Protein AF-A0A842J104-F1 (afdb_monomer_lite)

pLDDT: mean 84.47, std 18.34, range [41.03, 98.31]

Secondary structure (DSSP, 8-state):
-HHHHHHHHHHHHGGG----PPP-HHHHHHHHHHHHHHHHHHHHSPPPHHHHHHHHHHHHHHHHHTT-TTS-HHHHHHHHHHHHHHHHHHHHTT-

Sequence (95 aa):
MKKIALLITLVFLTACSSMVRNYDEKEFLKKYDSTVKVYDETLSDYMSPKDVNSLEKRFKFLKVQLKSNKLSSGFVKEYKQKVDYYSQTVEDLKD

Radius of gyration: 18.59 Å; chains: 1; bounding box: 33×52×41 Å

Foldseek 3Di:
DVVVVVVVVVVVVVVPPPPPDQDAPVRLVVLVVVLVVLVVVCVVDDHDLVSLVVSLVSLVVSVVSLPDPSDDPVRSVVVVVVSVVSNVVSVVVND

Structure (mmCIF, N/CA/C/O backbone):
data_AF-A0A842J104-F1
#
_entry.id   AF-A0A842J104-F1
#
loop_
_atom_site.group_PDB
_atom_site.id
_atom_site.type_symbol
_atom_site.label_atom_id
_atom_site.label_alt_id
_atom_site.label_comp_id
_atom_site.label_asym_id
_atom_site.label_entity_id
_atom_site.label_seq_id
_atom_site.pdbx_PDB_ins_code
_atom_site.Cartn_x
_atom_site.Cartn_y
_atom_site.Cartn_z
_atom_site.occupancy
_atom_site.B_iso_or_equiv
_atom_site.auth_seq_id
_atom_site.auth_comp_id
_atom_site.auth_asym_id
_atom_site.auth_atom_id
_atom_site.pdbx_PDB_model_num
ATOM 1 N N . MET A 1 1 ? 19.143 42.939 21.168 1.00 49.44 1 MET A N 1
ATOM 2 C CA . MET A 1 1 ? 18.763 42.576 19.780 1.00 49.44 1 MET A CA 1
ATOM 3 C C . MET A 1 1 ? 19.164 41.153 19.367 1.00 49.44 1 MET A C 1
ATOM 5 O O . MET A 1 1 ? 18.369 40.505 18.708 1.00 49.44 1 MET A O 1
ATOM 9 N N . LYS A 1 2 ? 20.314 40.602 19.800 1.00 47.94 2 LYS A N 1
ATOM 10 C CA . LYS A 1 2 ? 20.738 39.226 19.439 1.00 47.94 2 LYS A CA 1
ATOM 11 C C . LYS A 1 2 ? 19.837 38.089 19.975 1.00 47.94 2 LYS A C 1
ATOM 13 O O . LYS A 1 2 ? 19.751 37.043 19.349 1.00 47.94 2 LYS A O 1
ATOM 18 N N . LYS A 1 3 ? 19.136 38.296 21.101 1.00 47.41 3 LYS A N 1
ATOM 19 C CA . LYS A 1 3 ? 18.268 37.274 21.730 1.00 47.41 3 LYS A CA 1
ATOM 20 C C . LYS A 1 3 ? 16.891 37.110 21.062 1.00 47.41 3 LYS A C 1
ATOM 22 O O . LYS A 1 3 ? 16.316 36.035 21.141 1.00 47.41 3 LYS A O 1
ATOM 27 N N . ILE A 1 4 ? 16.382 38.146 20.387 1.00 56.97 4 ILE A N 1
ATOM 28 C CA . ILE A 1 4 ? 15.064 38.115 19.719 1.00 56.97 4 ILE A CA 1
ATOM 29 C C . ILE A 1 4 ? 15.162 37.383 18.372 1.00 56.97 4 ILE A C 1
ATOM 31 O O . ILE A 1 4 ? 14.288 36.590 18.039 1.00 56.97 4 ILE A O 1
ATOM 35 N N . ALA A 1 5 ? 16.269 37.565 17.645 1.00 56.53 5 ALA A N 1
ATOM 36 C CA . ALA A 1 5 ? 16.520 36.860 16.386 1.00 56.53 5 ALA A CA 1
ATOM 37 C C . ALA A 1 5 ? 16.598 35.330 16.562 1.00 56.53 5 ALA A C 1
ATOM 39 O O . ALA A 1 5 ? 16.114 34.593 15.712 1.00 56.53 5 ALA A O 1
ATOM 40 N N . LEU A 1 6 ? 17.141 34.863 17.694 1.00 53.06 6 LEU A N 1
ATOM 41 C CA . LEU A 1 6 ? 17.231 33.440 18.053 1.00 53.06 6 LEU A CA 1
ATOM 42 C C . LEU A 1 6 ? 15.871 32.798 18.376 1.00 53.06 6 LEU A C 1
ATOM 44 O O . LEU A 1 6 ? 15.693 31.602 18.177 1.00 53.06 6 LEU A O 1
ATOM 48 N N . LEU A 1 7 ? 14.907 33.584 18.862 1.00 51.75 7 LEU A N 1
ATOM 49 C CA . LEU A 1 7 ? 13.555 33.108 19.164 1.00 51.75 7 LEU A CA 1
ATOM 50 C C . LEU A 1 7 ? 12.714 32.957 17.890 1.00 51.75 7 LEU A C 1
ATOM 52 O O . LEU A 1 7 ? 11.938 32.014 17.777 1.00 51.75 7 LEU A O 1
ATOM 56 N N . ILE A 1 8 ? 12.917 33.833 16.903 1.00 55.06 8 ILE A N 1
ATOM 57 C CA . ILE A 1 8 ? 12.205 33.779 15.618 1.00 55.06 8 ILE A CA 1
ATOM 58 C C . ILE A 1 8 ? 12.696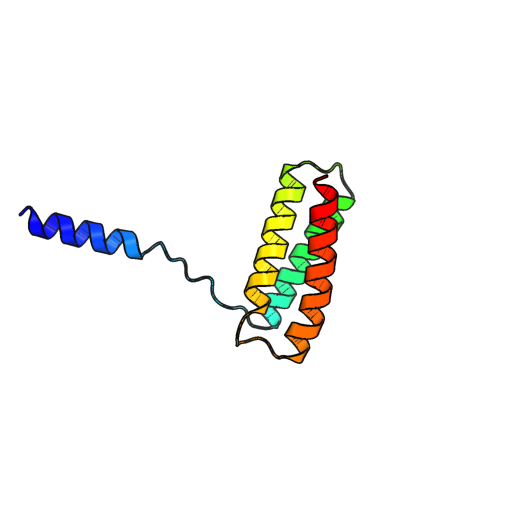 32.598 14.767 1.00 55.06 8 ILE A C 1
ATOM 60 O O . ILE A 1 8 ? 11.884 31.920 14.144 1.00 55.06 8 ILE A O 1
ATOM 64 N N . THR A 1 9 ? 13.992 32.271 14.788 1.00 52.81 9 THR A N 1
ATOM 65 C CA . THR A 1 9 ? 14.512 31.087 14.079 1.00 52.81 9 THR A CA 1
ATOM 66 C C . THR A 1 9 ? 14.071 29.762 14.705 1.00 52.81 9 THR A C 1
ATOM 68 O O . THR A 1 9 ? 13.907 28.783 13.980 1.00 52.81 9 THR A O 1
ATOM 71 N N . LEU A 1 10 ? 13.806 29.718 16.016 1.00 49.28 10 LEU A N 1
ATOM 72 C CA . LEU A 1 10 ? 13.314 28.507 16.685 1.00 49.28 10 LEU A CA 1
ATOM 73 C C . LEU A 1 10 ? 11.854 28.177 16.316 1.00 49.28 10 LEU A C 1
ATOM 75 O O . LEU A 1 10 ? 11.498 27.006 16.210 1.00 49.28 10 LEU A O 1
ATOM 79 N N . VAL A 1 11 ? 11.021 29.197 16.076 1.00 52.50 11 VAL A N 1
ATOM 80 C CA . VAL A 1 11 ? 9.597 29.033 15.717 1.00 52.50 11 VAL A CA 1
ATOM 81 C C . VAL A 1 11 ? 9.417 28.539 14.274 1.00 52.50 11 VAL A C 1
ATOM 83 O O . VAL A 1 11 ? 8.455 27.833 13.985 1.00 52.50 11 VAL A O 1
ATOM 86 N N . PHE A 1 12 ? 10.357 28.828 13.370 1.00 47.84 12 PHE A N 1
ATOM 87 C CA . PHE A 1 12 ? 10.283 28.348 11.983 1.00 47.84 12 PHE A CA 1
ATOM 88 C C . PHE A 1 12 ? 10.726 26.886 11.797 1.00 47.84 12 PHE A C 1
ATOM 90 O O . PHE A 1 12 ? 10.353 26.266 10.803 1.00 47.84 12 PHE A O 1
ATOM 97 N N . LEU A 1 13 ? 11.469 26.301 12.743 1.00 48.41 13 LEU A N 1
ATOM 98 C CA . LEU A 1 13 ? 11.936 24.910 12.639 1.00 48.41 13 LEU A CA 1
ATOM 99 C C . LEU A 1 13 ? 10.922 23.871 13.146 1.00 48.41 13 LEU A C 1
ATOM 101 O O . LEU A 1 13 ? 11.025 22.699 12.787 1.00 48.41 13 LEU A O 1
ATOM 105 N N . THR A 1 14 ? 9.913 24.269 13.926 1.00 48.75 14 THR A N 1
ATOM 106 C CA . THR A 1 14 ? 8.851 23.353 14.383 1.00 48.75 14 THR A CA 1
ATOM 107 C C . THR A 1 14 ? 7.710 23.194 13.374 1.00 48.75 14 THR A C 1
ATOM 109 O O . THR A 1 14 ? 6.911 22.270 13.501 1.00 48.75 14 THR A O 1
ATOM 112 N N . ALA A 1 15 ? 7.655 24.023 12.325 1.00 41.03 15 ALA A N 1
ATOM 113 C CA . ALA A 1 15 ? 6.597 23.977 11.311 1.00 41.03 15 ALA A CA 1
ATOM 114 C C . ALA A 1 15 ? 6.747 22.834 10.279 1.00 41.03 15 ALA A C 1
ATOM 116 O O . ALA A 1 15 ? 5.830 22.592 9.498 1.00 41.03 15 ALA A O 1
ATOM 117 N N . CYS A 1 16 ? 7.864 22.096 10.280 1.00 43.66 16 CYS A N 1
ATOM 118 C CA . CYS A 1 16 ? 8.119 21.015 9.316 1.00 43.66 16 CYS A CA 1
ATOM 119 C C . CYS A 1 16 ? 7.866 19.599 9.857 1.00 43.66 16 CYS A C 1
ATOM 121 O O . CYS A 1 16 ? 8.204 18.624 9.189 1.00 43.66 16 CYS A O 1
ATOM 123 N N . SER A 1 17 ? 7.225 19.435 11.019 1.00 43.91 17 SER A N 1
ATOM 124 C CA . SER A 1 17 ? 6.579 18.154 11.337 1.00 43.91 17 SER A CA 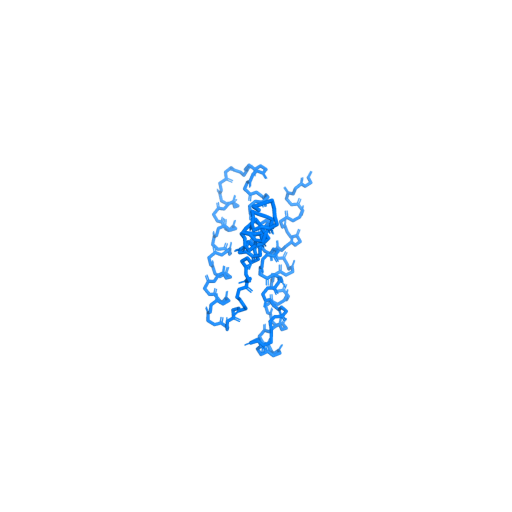1
ATOM 125 C C . SER A 1 17 ? 5.204 18.168 10.679 1.00 43.91 17 SER A C 1
ATOM 127 O O . SER A 1 17 ? 4.192 18.433 11.320 1.00 43.91 17 SER A O 1
ATOM 129 N N . SER A 1 18 ? 5.164 17.929 9.364 1.00 45.59 18 SER A N 1
ATOM 130 C CA . SER A 1 18 ? 3.912 17.577 8.691 1.00 45.59 18 SER A CA 1
ATOM 131 C C . SER A 1 18 ? 3.401 16.303 9.358 1.00 45.59 18 SER A C 1
ATOM 133 O O . SER A 1 18 ? 3.830 15.202 9.020 1.00 45.59 18 SER A O 1
ATOM 135 N N . MET A 1 19 ? 2.573 16.461 10.389 1.00 52.31 19 MET A N 1
ATOM 136 C CA . MET A 1 19 ? 1.966 15.365 11.122 1.00 52.31 19 MET A CA 1
ATOM 137 C C . MET A 1 19 ? 1.184 14.558 10.093 1.00 52.31 19 MET A C 1
ATOM 139 O O . MET A 1 19 ? 0.165 15.019 9.578 1.00 52.31 19 MET A O 1
ATOM 143 N N . VAL A 1 20 ? 1.709 13.390 9.719 1.00 63.78 20 VAL A N 1
ATOM 144 C CA . VAL A 1 20 ? 1.033 12.498 8.782 1.00 63.78 20 VAL A CA 1
ATOM 145 C C . VAL A 1 20 ? -0.273 12.099 9.451 1.00 63.78 20 VAL A C 1
ATOM 147 O O . VAL A 1 20 ? -0.285 11.320 10.402 1.00 63.78 20 VAL A O 1
ATOM 150 N N . ARG A 1 21 ? -1.375 12.702 9.001 1.00 83.81 21 ARG A N 1
ATOM 151 C CA . ARG A 1 21 ? -2.693 12.450 9.573 1.00 83.81 21 ARG A CA 1
ATOM 152 C C . ARG A 1 21 ? -3.044 10.985 9.344 1.00 83.81 21 ARG A C 1
ATOM 154 O O . ARG A 1 21 ? -3.022 10.506 8.214 1.00 83.81 21 ARG A O 1
ATOM 161 N N . ASN A 1 22 ? -3.402 10.315 10.429 1.00 89.50 22 ASN A N 1
ATOM 162 C CA . ASN A 1 22 ? -3.952 8.970 10.417 1.00 89.50 22 ASN A CA 1
ATOM 163 C C . ASN A 1 22 ? -5.240 8.908 9.586 1.00 89.50 22 ASN A C 1
ATOM 165 O O . ASN A 1 22 ? -6.172 9.687 9.845 1.00 89.50 22 ASN A O 1
ATOM 169 N N . TYR A 1 23 ? -5.279 7.976 8.638 1.00 93.75 23 TYR A N 1
ATOM 170 C CA . TYR A 1 23 ? -6.426 7.713 7.774 1.00 93.75 23 TYR A CA 1
ATOM 171 C C . TYR A 1 23 ? -7.532 6.976 8.526 1.00 93.75 23 TYR A C 1
ATOM 173 O O . TYR A 1 23 ? -7.257 6.133 9.377 1.00 93.75 23 TYR A O 1
ATOM 181 N N . ASP A 1 24 ? -8.780 7.310 8.210 1.00 95.94 24 ASP A N 1
ATOM 182 C CA . ASP A 1 24 ? -9.899 6.396 8.454 1.00 95.94 24 ASP A CA 1
ATOM 183 C C . ASP A 1 24 ? -9.956 5.297 7.374 1.00 95.94 24 ASP A C 1
ATOM 185 O O . ASP A 1 24 ? -9.169 5.295 6.423 1.00 95.94 24 ASP A O 1
ATOM 189 N N . GLU A 1 25 ? -10.874 4.340 7.523 1.00 97.12 25 GLU A N 1
ATOM 190 C CA . GLU A 1 25 ? -10.976 3.193 6.611 1.00 97.12 25 GLU A CA 1
ATOM 191 C C . GLU A 1 25 ? -11.254 3.627 5.166 1.00 97.12 25 GLU A C 1
ATOM 193 O O . GLU A 1 25 ? -10.641 3.106 4.238 1.00 97.12 25 GLU A O 1
ATOM 198 N N . LYS A 1 26 ? -12.097 4.642 4.946 1.00 97.19 26 LYS A N 1
ATOM 199 C CA . LYS A 1 26 ? -12.426 5.131 3.598 1.00 97.19 26 LYS A CA 1
ATOM 200 C C . LYS A 1 26 ? -11.215 5.770 2.922 1.00 97.19 26 LYS A C 1
ATOM 202 O O . LYS A 1 26 ? -10.960 5.542 1.738 1.00 97.19 26 LYS A O 1
ATOM 207 N N . GLU A 1 27 ? -10.474 6.587 3.660 1.00 96.75 27 GLU A N 1
ATOM 208 C CA . GLU A 1 27 ? -9.248 7.221 3.180 1.00 96.75 27 GLU A CA 1
ATOM 209 C C . GLU A 1 27 ? -8.156 6.186 2.892 1.00 96.75 27 GLU A C 1
ATOM 211 O O . GLU A 1 27 ? -7.457 6.293 1.878 1.00 96.75 27 GLU A O 1
ATOM 216 N N . PHE A 1 28 ? -8.052 5.159 3.741 1.00 97.25 28 PHE A N 1
ATOM 217 C CA . PHE A 1 28 ? -7.164 4.025 3.521 1.00 97.25 28 PHE A CA 1
ATOM 218 C C . PHE A 1 28 ? -7.507 3.287 2.234 1.00 97.25 28 PHE A C 1
ATOM 220 O O . PHE A 1 28 ? -6.622 3.136 1.396 1.00 97.25 28 PHE A O 1
ATOM 227 N N . LEU A 1 29 ? -8.770 2.891 2.041 1.00 98.06 29 LEU A N 1
ATOM 228 C CA . LEU A 1 29 ? -9.214 2.175 0.841 1.00 98.06 29 LEU A CA 1
ATOM 229 C C . LEU A 1 29 ? -8.904 2.968 -0.425 1.00 98.06 29 LEU A C 1
ATOM 231 O O . LEU A 1 29 ? -8.240 2.463 -1.322 1.00 98.06 29 LEU A O 1
ATOM 235 N N . LYS A 1 30 ? -9.244 4.262 -0.450 1.00 97.88 30 LYS A N 1
ATOM 236 C CA . LYS A 1 30 ? -8.942 5.126 -1.599 1.00 97.88 30 LYS A CA 1
ATOM 237 C C . LYS A 1 30 ? -7.448 5.141 -1.936 1.00 97.88 30 LYS A C 1
ATOM 239 O O . LYS A 1 30 ? -7.065 5.153 -3.108 1.00 97.88 30 LYS A O 1
ATOM 244 N N . LYS A 1 31 ? -6.585 5.187 -0.917 1.00 97.44 31 LYS A N 1
ATOM 245 C CA . LYS A 1 31 ? -5.132 5.195 -1.119 1.00 97.44 31 LYS A CA 1
ATOM 246 C C . LYS A 1 31 ? -4.594 3.820 -1.501 1.00 97.44 31 LYS A C 1
ATOM 248 O O . LYS A 1 31 ? -3.671 3.757 -2.313 1.00 97.44 31 LYS A O 1
ATOM 253 N N . TYR A 1 32 ? -5.150 2.762 -0.924 1.00 98.06 32 TYR A N 1
ATOM 254 C CA . TYR A 1 32 ? -4.838 1.377 -1.240 1.00 98.06 32 TYR A CA 1
ATOM 255 C C . TYR A 1 32 ? -5.168 1.078 -2.704 1.00 98.06 32 TYR A C 1
ATOM 257 O O . TYR A 1 32 ? -4.254 0.748 -3.453 1.00 98.06 32 TYR A O 1
ATOM 265 N N . ASP A 1 33 ? -6.400 1.342 -3.143 1.00 98.31 33 ASP A N 1
ATOM 266 C CA . ASP A 1 33 ? -6.852 1.119 -4.522 1.00 98.31 33 ASP A CA 1
ATOM 267 C C . ASP A 1 33 ? -5.996 1.901 -5.522 1.00 98.31 33 ASP A C 1
ATOM 269 O O . ASP A 1 33 ? -5.528 1.366 -6.523 1.00 98.31 33 ASP A O 1
ATOM 273 N N . SER A 1 34 ? -5.700 3.170 -5.216 1.00 97.50 34 SER A N 1
ATOM 274 C CA . SER A 1 34 ? -4.795 3.978 -6.039 1.00 97.50 34 SER A CA 1
ATOM 275 C C . SER A 1 34 ? -3.371 3.420 -6.086 1.00 97.50 34 SER A C 1
ATOM 277 O O . SER A 1 34 ? -2.668 3.668 -7.060 1.00 97.50 34 SER A O 1
ATOM 279 N N . THR A 1 35 ? -2.908 2.743 -5.037 1.00 97.25 35 THR A N 1
ATOM 280 C CA . THR A 1 35 ? -1.559 2.166 -4.994 1.00 97.25 35 THR A CA 1
ATOM 281 C C . THR A 1 35 ? -1.503 0.855 -5.767 1.00 97.25 35 THR A C 1
ATOM 283 O O . THR A 1 35 ? -0.571 0.681 -6.543 1.00 97.25 35 THR A O 1
ATOM 286 N N . VAL A 1 36 ? -2.511 -0.010 -5.618 1.00 97.31 36 VAL A N 1
ATOM 287 C CA . VAL A 1 36 ? -2.648 -1.251 -6.397 1.00 97.31 36 VAL A CA 1
ATOM 288 C C . VAL A 1 36 ? -2.782 -0.940 -7.884 1.00 97.31 36 VAL A C 1
ATOM 290 O O . VAL A 1 36 ? -2.061 -1.511 -8.685 1.00 97.31 36 VAL A O 1
ATOM 293 N N . LYS A 1 37 ? -3.582 0.065 -8.257 1.00 95.94 37 LYS A N 1
ATOM 294 C CA . LYS A 1 37 ? -3.672 0.504 -9.653 1.00 95.94 37 LYS A CA 1
ATOM 295 C C . LYS A 1 37 ? -2.312 0.915 -10.233 1.00 95.94 37 LYS A C 1
ATOM 297 O O . LYS A 1 37 ? -1.969 0.502 -11.330 1.00 95.94 37 LYS A O 1
ATOM 302 N N . VAL A 1 38 ? -1.529 1.708 -9.493 1.00 93.31 38 VAL A N 1
ATOM 303 C CA . VAL A 1 38 ? -0.178 2.104 -9.938 1.00 93.31 38 VAL A CA 1
ATOM 304 C C . VAL A 1 38 ? 0.748 0.891 -10.022 1.00 93.31 38 VAL A C 1
ATOM 306 O O . VAL A 1 38 ? 1.602 0.850 -10.898 1.00 93.31 38 VAL A O 1
ATOM 309 N N . TYR A 1 39 ? 0.594 -0.086 -9.129 1.00 94.56 39 TYR A N 1
ATOM 310 C CA . TYR A 1 39 ? 1.333 -1.344 -9.189 1.00 94.56 39 TYR A CA 1
ATOM 311 C C . TYR A 1 39 ? 1.008 -2.115 -10.474 1.00 94.56 39 TYR A C 1
ATOM 313 O O . TYR A 1 39 ? 1.931 -2.433 -11.218 1.00 94.56 39 TYR A O 1
ATOM 321 N N . ASP A 1 40 ? -0.274 -2.317 -10.784 1.00 93.75 40 ASP A N 1
ATOM 322 C CA . ASP A 1 40 ? -0.717 -3.020 -11.994 1.00 93.75 40 ASP A CA 1
ATOM 323 C C . ASP A 1 40 ? -0.230 -2.315 -13.270 1.00 93.75 40 ASP A C 1
ATOM 325 O O . ASP A 1 40 ? 0.307 -2.959 -14.169 1.00 93.75 40 ASP A O 1
ATOM 329 N N . GLU A 1 41 ? -0.344 -0.983 -13.322 1.00 90.88 41 GLU A N 1
ATOM 330 C CA . GLU A 1 41 ? 0.171 -0.163 -14.428 1.00 90.88 41 GLU A CA 1
ATOM 331 C C . GLU A 1 41 ? 1.695 -0.315 -14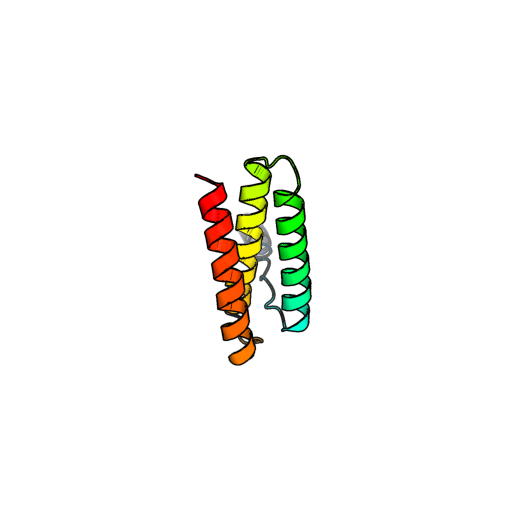.575 1.00 90.88 41 GLU A C 1
ATOM 333 O O . GLU A 1 41 ? 2.196 -0.532 -15.676 1.00 90.88 41 GLU A O 1
ATOM 338 N N . THR A 1 42 ? 2.434 -0.284 -13.461 1.00 88.81 42 THR A N 1
ATOM 339 C CA . THR A 1 42 ? 3.901 -0.438 -13.468 1.00 88.81 42 THR A CA 1
ATOM 340 C C . THR A 1 42 ? 4.329 -1.825 -13.949 1.00 88.81 42 THR A C 1
ATOM 342 O O . THR A 1 42 ? 5.355 -1.942 -14.611 1.00 88.81 42 THR A O 1
ATOM 345 N N . LEU A 1 43 ? 3.565 -2.874 -13.625 1.00 86.38 43 LEU A N 1
ATOM 346 C CA . LEU A 1 43 ? 3.835 -4.231 -14.106 1.00 86.38 43 LEU A CA 1
ATOM 347 C C . LEU A 1 43 ? 3.488 -4.429 -15.586 1.00 86.38 43 LEU A C 1
ATOM 349 O O . LEU A 1 43 ? 4.046 -5.321 -16.221 1.00 86.38 43 LEU A O 1
ATOM 353 N N . SER A 1 44 ? 2.547 -3.649 -16.123 1.00 85.38 44 SER A N 1
ATOM 354 C CA . SER A 1 44 ? 2.111 -3.772 -17.519 1.00 85.38 44 SER A CA 1
ATOM 355 C C . SER A 1 44 ? 3.060 -3.122 -18.534 1.00 85.38 44 SER A C 1
ATOM 357 O O . SER A 1 44 ? 3.008 -3.472 -19.712 1.00 85.38 44 SER A O 1
ATOM 359 N N . ASP A 1 45 ? 3.939 -2.228 -18.077 1.00 80.81 45 ASP A N 1
ATOM 360 C CA . ASP A 1 45 ? 4.870 -1.450 -18.900 1.00 80.81 45 ASP A CA 1
ATOM 361 C C . ASP A 1 45 ? 6.346 -1.808 -18.623 1.00 80.81 45 ASP A C 1
ATOM 363 O O . ASP A 1 45 ? 6.680 -2.605 -17.745 1.00 80.81 45 ASP A O 1
ATOM 367 N N . TYR A 1 46 ? 7.272 -1.201 -19.380 1.00 78.31 46 TYR A N 1
ATOM 368 C CA . TYR A 1 46 ? 8.702 -1.272 -19.066 1.00 78.31 46 TYR A CA 1
ATOM 369 C C . TYR A 1 46 ? 8.985 -0.593 -17.719 1.00 78.31 46 TYR A C 1
ATOM 371 O O . TYR A 1 46 ? 8.816 0.617 -17.564 1.00 78.31 46 TYR A O 1
ATOM 379 N N . MET A 1 47 ? 9.465 -1.376 -16.757 1.00 84.31 47 MET A N 1
ATOM 380 C CA . MET A 1 47 ? 9.668 -0.941 -15.382 1.00 84.31 47 MET A CA 1
ATOM 381 C C . MET A 1 47 ? 11.056 -0.333 -15.181 1.00 84.31 47 MET A C 1
ATOM 383 O O . MET A 1 47 ? 12.076 -0.990 -15.395 1.00 84.31 47 MET A O 1
ATOM 387 N N . SER A 1 48 ? 11.115 0.918 -14.717 1.00 89.12 48 SER A N 1
ATOM 388 C CA . SER A 1 48 ? 12.379 1.516 -14.289 1.00 89.12 48 SER A CA 1
ATOM 389 C C . SER A 1 48 ? 12.623 1.292 -12.788 1.00 89.12 48 SER A C 1
ATOM 391 O O . SER A 1 48 ? 11.672 1.252 -12.001 1.00 89.12 48 SER A O 1
ATOM 393 N N . PRO A 1 49 ? 13.887 1.279 -12.318 1.00 89.69 49 PRO A N 1
ATOM 394 C CA . PRO A 1 49 ? 14.190 1.235 -10.883 1.00 89.69 49 PRO A CA 1
ATOM 395 C C . PRO A 1 49 ? 13.543 2.376 -10.082 1.00 89.69 49 PRO A C 1
ATOM 397 O O . PRO A 1 49 ? 13.300 2.267 -8.878 1.00 89.69 49 PRO A O 1
ATOM 400 N N . LYS A 1 50 ? 13.261 3.512 -10.731 1.00 91.38 50 LYS A N 1
ATOM 401 C CA . LYS A 1 50 ? 12.572 4.646 -10.108 1.00 91.38 50 LYS A CA 1
ATOM 402 C C . LYS A 1 50 ? 11.107 4.316 -9.803 1.00 91.38 50 LYS A C 1
ATOM 404 O O . LYS A 1 50 ? 10.605 4.763 -8.769 1.00 91.38 50 LYS A O 1
ATOM 409 N N . ASP A 1 51 ? 10.454 3.535 -10.656 1.00 91.69 51 ASP A N 1
ATOM 410 C CA . ASP A 1 51 ? 9.055 3.134 -10.487 1.00 91.69 51 ASP A CA 1
ATOM 411 C C . ASP A 1 51 ? 8.919 2.133 -9.341 1.00 91.69 51 ASP A C 1
ATOM 413 O O . ASP A 1 51 ? 8.092 2.334 -8.449 1.00 91.69 51 ASP A O 1
ATOM 417 N N . VAL A 1 52 ? 9.834 1.162 -9.255 1.00 92.81 52 VAL A N 1
ATOM 418 C CA . VAL A 1 52 ? 9.907 0.215 -8.128 1.00 92.81 52 VAL A CA 1
ATOM 419 C C . VAL A 1 52 ? 10.103 0.947 -6.798 1.00 92.81 52 VAL A C 1
ATOM 421 O O . VAL A 1 52 ? 9.345 0.758 -5.848 1.00 92.81 52 VAL A O 1
ATOM 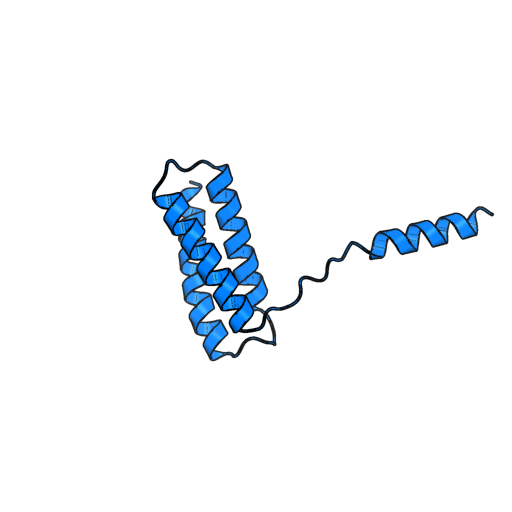424 N N . ASN A 1 53 ? 11.047 1.892 -6.742 1.00 93.31 53 ASN A N 1
ATOM 425 C CA . ASN A 1 53 ? 11.261 2.721 -5.550 1.00 93.31 53 ASN A CA 1
ATOM 426 C C . ASN A 1 53 ? 10.042 3.604 -5.201 1.00 93.31 53 ASN A C 1
ATOM 428 O O . ASN A 1 53 ? 9.815 3.939 -4.034 1.00 93.31 53 ASN A O 1
ATOM 432 N N . SER A 1 54 ? 9.264 4.033 -6.198 1.00 93.88 54 SER A N 1
ATOM 433 C CA . SER A 1 54 ? 8.017 4.779 -5.992 1.00 93.88 54 SER A CA 1
ATOM 434 C C . SER A 1 54 ? 6.937 3.885 -5.377 1.00 93.88 54 SER A C 1
ATOM 436 O O . SER A 1 54 ? 6.282 4.293 -4.411 1.00 93.88 54 SER A O 1
ATOM 438 N N . LEU A 1 55 ? 6.787 2.655 -5.877 1.00 95.19 55 LEU A N 1
ATOM 439 C CA . LEU A 1 55 ? 5.877 1.648 -5.331 1.00 95.19 55 LEU A CA 1
ATOM 440 C C . LEU A 1 55 ? 6.235 1.268 -3.895 1.00 95.19 55 LEU A C 1
ATOM 442 O O . LEU A 1 55 ? 5.361 1.285 -3.026 1.00 95.19 55 LEU A O 1
ATOM 446 N N . GLU A 1 56 ? 7.517 1.040 -3.611 1.00 95.19 56 GLU A N 1
ATOM 447 C CA . GLU A 1 56 ? 8.003 0.711 -2.267 1.00 95.19 56 GLU A CA 1
ATOM 448 C C . GLU A 1 56 ? 7.578 1.787 -1.258 1.00 95.19 56 GLU A C 1
ATOM 450 O O . GLU A 1 56 ? 6.995 1.499 -0.210 1.00 95.19 56 GLU A O 1
ATOM 455 N N . LYS A 1 57 ? 7.789 3.065 -1.599 1.00 95.44 57 LYS A N 1
ATOM 456 C CA . LYS A 1 57 ? 7.387 4.193 -0.745 1.00 95.44 57 LYS A CA 1
ATOM 457 C C . LYS A 1 57 ? 5.879 4.224 -0.502 1.00 95.44 57 LYS A C 1
ATOM 459 O O . LYS A 1 57 ? 5.450 4.548 0.608 1.00 95.44 57 LYS A O 1
ATOM 464 N N . ARG A 1 58 ? 5.068 3.894 -1.512 1.00 96.56 58 ARG A N 1
ATOM 465 C CA . ARG A 1 58 ? 3.601 3.870 -1.399 1.00 96.56 58 ARG A CA 1
ATOM 466 C C . ARG A 1 58 ? 3.125 2.746 -0.483 1.00 96.56 58 ARG A C 1
ATOM 468 O O . ARG A 1 58 ? 2.332 3.012 0.420 1.00 96.56 58 ARG A O 1
ATOM 475 N N . PHE A 1 59 ? 3.645 1.531 -0.638 1.00 97.00 59 PHE A N 1
ATOM 476 C CA . PHE A 1 59 ? 3.287 0.419 0.245 1.00 97.00 59 PHE A CA 1
ATOM 477 C C . PHE A 1 59 ? 3.825 0.608 1.667 1.00 97.00 59 PHE A C 1
ATOM 479 O O . PHE A 1 59 ? 3.103 0.363 2.634 1.00 97.00 59 PHE A O 1
ATOM 486 N N . LYS A 1 60 ? 5.025 1.178 1.829 1.00 95.62 60 LYS A N 1
ATOM 487 C CA . LYS A 1 60 ? 5.548 1.584 3.142 1.00 95.62 60 LYS A CA 1
ATOM 488 C C . LYS A 1 60 ? 4.648 2.613 3.825 1.00 95.62 60 LYS A C 1
ATOM 490 O O . LYS A 1 60 ? 4.411 2.518 5.029 1.00 95.62 60 LYS A O 1
ATOM 495 N N . PHE A 1 61 ? 4.108 3.571 3.073 1.00 95.50 61 PHE A N 1
ATOM 496 C CA . PHE A 1 61 ? 3.132 4.520 3.602 1.00 95.50 61 PHE A CA 1
ATOM 497 C C . PHE A 1 61 ? 1.855 3.814 4.087 1.00 95.50 61 PHE A C 1
ATOM 499 O O . PHE A 1 61 ? 1.404 4.083 5.199 1.00 95.50 61 PHE A O 1
ATOM 506 N N . LEU A 1 62 ? 1.308 2.869 3.314 1.00 96.81 62 LEU A N 1
ATOM 507 C CA . LEU A 1 62 ? 0.146 2.072 3.732 1.00 96.81 62 LEU A CA 1
ATOM 508 C C . LEU A 1 62 ? 0.439 1.241 4.994 1.00 96.81 62 LEU A C 1
ATOM 510 O O . LEU A 1 62 ? -0.376 1.240 5.916 1.00 96.81 62 LEU A O 1
ATOM 514 N N . LYS A 1 63 ? 1.630 0.630 5.108 1.00 96.12 63 LYS A N 1
ATOM 515 C CA . LYS A 1 63 ? 2.081 -0.065 6.333 1.00 96.12 63 LYS A CA 1
ATOM 516 C C . LYS A 1 63 ? 2.069 0.847 7.562 1.00 96.12 63 LYS A C 1
ATOM 518 O O . LYS A 1 63 ? 1.728 0.401 8.656 1.00 96.12 63 LYS A O 1
ATOM 523 N N . VAL A 1 64 ? 2.444 2.117 7.405 1.00 94.25 64 VAL A N 1
ATOM 524 C CA . VAL A 1 64 ? 2.378 3.105 8.494 1.00 94.25 64 VAL A CA 1
ATOM 525 C C . VAL A 1 64 ? 0.926 3.429 8.848 1.00 94.25 64 VAL A C 1
ATOM 527 O O . VAL A 1 64 ? 0.593 3.435 10.030 1.00 94.25 64 VAL A O 1
ATOM 530 N N . GLN A 1 65 ? 0.054 3.633 7.856 1.00 95.44 65 GLN A N 1
ATOM 531 C CA . GLN A 1 65 ? -1.365 3.934 8.098 1.00 95.44 65 GLN A CA 1
ATOM 532 C C . GLN A 1 65 ? -2.107 2.793 8.806 1.00 95.44 65 GLN A C 1
ATOM 534 O O . GLN A 1 65 ? -2.967 3.061 9.639 1.00 95.44 65 GLN A O 1
ATOM 539 N N . LEU A 1 66 ? -1.728 1.533 8.572 1.00 95.94 66 LEU A N 1
ATOM 540 C CA . LEU A 1 66 ? -2.299 0.375 9.277 1.00 95.94 66 LEU A CA 1
ATOM 541 C C . LEU A 1 66 ? -2.020 0.356 10.787 1.00 95.94 66 LEU A C 1
ATOM 543 O O . LEU A 1 66 ? -2.673 -0.384 11.517 1.00 95.94 66 LEU A O 1
ATOM 547 N N . LYS A 1 67 ? -1.076 1.168 11.278 1.00 92.81 67 LYS A N 1
ATOM 548 C CA . LYS A 1 67 ? -0.835 1.357 12.719 1.00 92.81 67 LYS A CA 1
ATOM 549 C C . LYS A 1 67 ? -1.784 2.384 13.346 1.00 92.81 67 LYS A C 1
ATOM 551 O O . LYS A 1 67 ? -1.663 2.682 14.533 1.00 92.81 67 LYS A O 1
ATOM 556 N N . SER A 1 68 ? -2.688 2.967 12.559 1.00 89.38 68 SER A N 1
ATOM 557 C CA . SER A 1 68 ? -3.640 3.959 13.035 1.00 89.38 68 SER A CA 1
ATOM 558 C C . SER A 1 68 ? -4.650 3.366 14.018 1.00 89.38 68 SER A C 1
ATOM 560 O O . SER A 1 68 ? -5.233 2.314 13.784 1.00 89.38 68 SER A O 1
ATOM 562 N N . ASN A 1 69 ? -4.946 4.126 15.072 1.00 88.62 69 ASN A N 1
ATOM 563 C CA . ASN A 1 69 ? -6.042 3.866 16.004 1.00 88.62 69 ASN A CA 1
ATOM 564 C C . ASN A 1 69 ? -7.444 4.164 15.436 1.00 88.62 69 ASN A C 1
ATOM 566 O O . ASN A 1 69 ? -8.432 3.916 16.117 1.00 88.62 69 ASN A O 1
ATOM 570 N N . LYS A 1 70 ? -7.542 4.713 14.219 1.00 93.31 70 LYS A N 1
ATOM 571 C CA . LYS A 1 70 ? -8.810 4.871 13.484 1.00 93.31 70 LYS A CA 1
ATOM 572 C C . LYS A 1 70 ? -9.198 3.602 12.710 1.00 93.31 70 LYS A C 1
ATOM 574 O O . LYS A 1 70 ? -10.274 3.552 12.124 1.00 93.31 70 LYS A O 1
ATOM 579 N N . LEU A 1 71 ? -8.274 2.638 12.687 1.00 95.69 71 LEU A N 1
ATOM 580 C CA . LEU A 1 71 ? -8.341 1.285 12.142 1.00 95.69 71 LEU A CA 1
ATOM 581 C C . LEU A 1 71 ? -9.252 0.368 12.963 1.00 95.69 71 LEU A C 1
ATOM 583 O O . LEU A 1 71 ? -8.907 0.151 14.125 1.00 95.69 71 LEU A O 1
ATOM 587 N N . SER A 1 72 ? -10.318 -0.247 12.436 1.00 96.88 72 SER A N 1
ATOM 588 C CA . SER A 1 72 ? -10.873 -1.411 13.147 1.00 96.88 72 SER A CA 1
ATOM 589 C C . SER A 1 72 ? -9.876 -2.579 13.106 1.00 96.88 72 SER A C 1
ATOM 591 O O . SER A 1 72 ? -9.106 -2.740 12.157 1.00 96.88 72 SER A O 1
ATOM 593 N N . SER A 1 73 ? -9.861 -3.425 14.140 1.00 95.94 73 SER A N 1
ATOM 594 C CA . SER A 1 73 ? -8.915 -4.551 14.218 1.00 95.94 73 SER A CA 1
ATOM 595 C C . SER A 1 73 ? -9.095 -5.554 13.071 1.00 95.94 73 SER A C 1
ATOM 597 O O . SER A 1 73 ? -8.107 -6.079 12.554 1.00 95.94 73 SER A O 1
ATOM 599 N N . GLY A 1 74 ? -10.343 -5.785 12.647 1.00 97.12 74 GLY A N 1
ATOM 600 C CA . GLY A 1 74 ? -10.675 -6.609 11.485 1.00 97.12 74 GLY A CA 1
ATOM 601 C C . GLY A 1 74 ? -10.096 -6.030 10.196 1.00 97.12 74 GLY A C 1
ATOM 602 O O . GLY A 1 74 ? -9.391 -6.736 9.476 1.00 97.12 74 GLY A O 1
ATOM 603 N N . PHE A 1 75 ? -10.295 -4.729 9.972 1.00 97.44 75 PHE A N 1
ATOM 604 C CA . PHE A 1 75 ? -9.747 -4.019 8.820 1.00 97.44 75 PHE A CA 1
ATOM 605 C C . PHE A 1 75 ? -8.21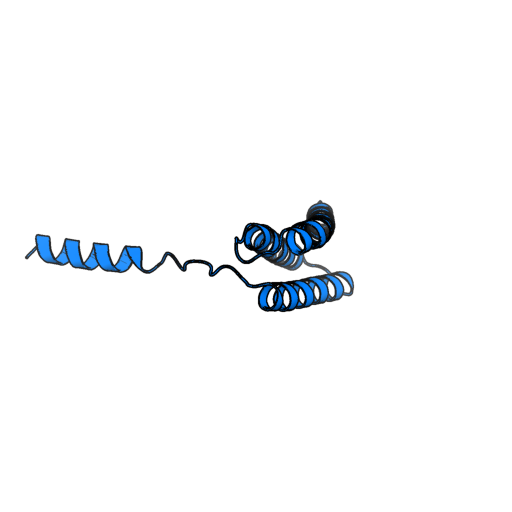7 -4.074 8.790 1.00 97.44 75 PHE A C 1
ATOM 607 O O . PHE A 1 75 ? -7.619 -4.422 7.772 1.00 97.44 75 PHE A O 1
ATOM 614 N N . VAL A 1 76 ? -7.563 -3.794 9.923 1.00 97.56 76 VAL A N 1
ATOM 615 C CA . VAL A 1 76 ? -6.098 -3.848 10.028 1.00 97.56 76 VAL A CA 1
ATOM 616 C C . VAL A 1 76 ? -5.580 -5.248 9.711 1.00 97.56 76 VAL A C 1
ATOM 618 O O . VAL A 1 76 ? -4.607 -5.376 8.972 1.00 97.56 76 VAL A O 1
ATOM 621 N N . LYS A 1 77 ? -6.219 -6.303 10.229 1.00 96.69 77 LYS A N 1
ATOM 622 C CA . LYS A 1 77 ? -5.807 -7.689 9.970 1.00 96.69 77 LYS A CA 1
ATOM 623 C C . LYS A 1 77 ? -5.902 -8.040 8.484 1.00 96.69 77 LYS A C 1
ATOM 625 O O . LYS A 1 77 ? -4.951 -8.601 7.944 1.00 96.69 77 LYS A O 1
ATOM 630 N N . GLU A 1 78 ? -7.016 -7.698 7.843 1.00 96.94 78 GLU A N 1
ATOM 631 C CA . GLU A 1 78 ? -7.242 -7.967 6.421 1.00 96.94 78 GLU A CA 1
ATOM 632 C C . GLU A 1 78 ? -6.227 -7.227 5.542 1.00 96.94 78 GLU A C 1
ATOM 634 O O . GLU A 1 78 ? -5.523 -7.832 4.731 1.00 96.94 78 GLU A O 1
ATOM 639 N N . TYR A 1 79 ? -6.108 -5.911 5.720 1.00 97.81 79 TYR A N 1
ATOM 640 C CA . TYR A 1 79 ? -5.275 -5.095 4.842 1.00 97.81 79 TYR A CA 1
ATOM 641 C C . TYR A 1 79 ? -3.786 -5.203 5.147 1.00 97.81 79 TYR A C 1
ATOM 643 O O . TYR A 1 79 ? -2.982 -4.982 4.244 1.00 97.81 79 TYR A O 1
ATOM 651 N N . LYS A 1 80 ? -3.393 -5.614 6.358 1.00 97.62 80 LYS A N 1
ATOM 652 C CA . LYS A 1 80 ? -1.997 -5.956 6.652 1.00 97.62 80 LYS A CA 1
ATOM 653 C C . LYS A 1 80 ? -1.503 -7.085 5.760 1.00 97.62 80 LYS A C 1
ATOM 655 O O . LYS A 1 80 ? -0.469 -6.923 5.130 1.00 97.62 80 LYS A O 1
ATOM 660 N N . GLN A 1 81 ? -2.263 -8.173 5.643 1.00 97.06 81 GLN A N 1
ATOM 661 C CA . GLN A 1 81 ? -1.877 -9.306 4.795 1.00 97.06 81 GLN A CA 1
ATOM 662 C C . GLN A 1 81 ? -1.719 -8.887 3.329 1.00 97.06 81 GLN A C 1
ATOM 664 O O . GLN A 1 81 ? -0.717 -9.210 2.696 1.00 97.06 81 GLN A O 1
ATOM 669 N N . LYS A 1 82 ? -2.671 -8.103 2.810 1.00 97.94 82 LYS A N 1
ATOM 670 C CA . LYS A 1 82 ? -2.623 -7.606 1.428 1.00 97.94 82 LYS A CA 1
ATOM 671 C C . LYS A 1 82 ? -1.433 -6.672 1.194 1.00 97.94 82 LYS A C 1
ATOM 673 O O . LYS A 1 82 ? -0.723 -6.814 0.207 1.00 97.94 82 LYS A O 1
ATOM 678 N N . VAL A 1 83 ? -1.215 -5.706 2.087 1.00 97.56 83 VAL A N 1
ATOM 679 C CA . VAL A 1 83 ? -0.101 -4.752 1.972 1.00 97.56 83 VAL A CA 1
ATOM 680 C C . VAL A 1 83 ? 1.249 -5.455 2.120 1.00 97.56 83 VAL A C 1
ATOM 682 O O . VAL A 1 83 ? 2.189 -5.093 1.414 1.00 97.56 83 VAL A O 1
ATOM 685 N N . ASP A 1 84 ? 1.356 -6.450 3.001 1.00 97.25 84 ASP A N 1
ATOM 686 C CA . ASP A 1 84 ? 2.577 -7.239 3.176 1.00 97.25 84 ASP A CA 1
ATOM 687 C C . ASP A 1 84 ? 2.910 -8.028 1.900 1.00 97.25 84 ASP A C 1
ATOM 689 O O . ASP A 1 84 ? 4.046 -7.934 1.439 1.00 97.25 84 ASP A O 1
ATOM 693 N N . TYR A 1 85 ? 1.922 -8.681 1.275 1.00 96.75 85 TYR A N 1
ATOM 694 C CA . TYR A 1 85 ? 2.085 -9.385 -0.006 1.00 96.75 85 TYR A CA 1
ATOM 695 C C . TYR A 1 85 ? 2.659 -8.483 -1.111 1.00 96.75 85 TYR A C 1
ATOM 697 O O . TYR A 1 85 ? 3.695 -8.789 -1.701 1.00 96.75 85 TYR A O 1
ATOM 705 N N . TYR A 1 86 ? 2.029 -7.329 -1.359 1.00 96.31 86 TYR A N 1
ATOM 706 C CA . TYR A 1 86 ? 2.522 -6.409 -2.386 1.00 96.31 86 TYR A CA 1
ATOM 707 C C . TYR A 1 86 ? 3.891 -5.826 -2.037 1.00 96.31 86 TYR A C 1
ATOM 709 O O . TYR A 1 86 ? 4.706 -5.607 -2.924 1.00 96.31 86 TYR A O 1
ATOM 717 N N . SER A 1 87 ? 4.159 -5.574 -0.753 1.00 95.50 87 SER A N 1
ATOM 718 C CA . SER A 1 87 ? 5.463 -5.056 -0.336 1.00 95.50 87 SER A CA 1
ATOM 719 C C . SER A 1 87 ? 6.583 -6.050 -0.621 1.00 95.50 87 SER A C 1
ATOM 721 O O . SER A 1 87 ? 7.617 -5.628 -1.115 1.00 95.50 87 SER A O 1
ATOM 723 N N . GLN A 1 88 ? 6.367 -7.337 -0.330 1.00 95.50 88 GLN A N 1
ATOM 724 C CA . GLN A 1 88 ? 7.333 -8.397 -0.631 1.00 95.50 88 GLN A CA 1
ATOM 725 C C . GLN A 1 88 ? 7.560 -8.505 -2.136 1.00 95.50 88 GLN A C 1
ATOM 727 O O . GLN A 1 88 ? 8.693 -8.464 -2.586 1.00 95.50 88 GLN A O 1
ATOM 732 N N . THR A 1 89 ? 6.480 -8.497 -2.919 1.00 93.94 89 THR A N 1
ATOM 733 C CA . THR A 1 89 ? 6.598 -8.561 -4.382 1.00 93.94 89 THR A CA 1
ATOM 734 C C . THR A 1 89 ? 7.382 -7.369 -4.943 1.00 93.94 89 THR A C 1
ATOM 736 O O . THR A 1 89 ? 8.198 -7.524 -5.840 1.00 93.94 89 THR A O 1
ATOM 739 N N . VAL A 1 90 ? 7.170 -6.162 -4.409 1.00 93.38 90 VAL A N 1
ATOM 740 C CA .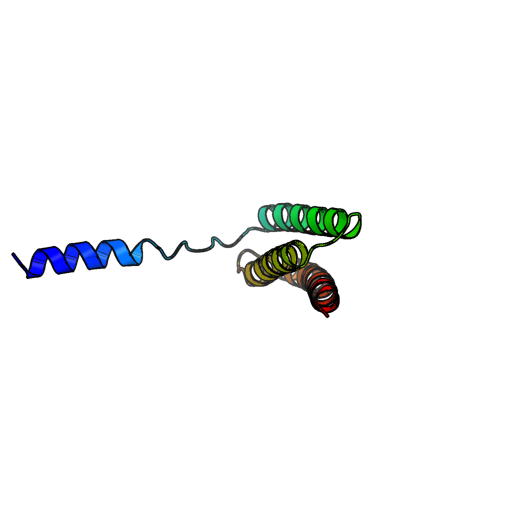 VAL A 1 90 ? 7.935 -4.969 -4.812 1.00 93.38 90 VAL A CA 1
ATOM 741 C C . VAL A 1 90 ? 9.395 -5.034 -4.362 1.00 93.38 90 VAL A C 1
ATOM 743 O O . VAL A 1 90 ? 10.248 -4.495 -5.059 1.00 93.38 90 VAL A O 1
ATOM 746 N N . GLU A 1 91 ? 9.689 -5.653 -3.218 1.00 92.19 91 GLU A N 1
ATOM 747 C CA . GLU A 1 91 ? 11.065 -5.909 -2.777 1.00 92.19 91 GLU A CA 1
ATOM 748 C C . GLU A 1 91 ? 11.769 -6.878 -3.737 1.00 92.19 91 GLU A C 1
ATOM 750 O O . GLU A 1 91 ? 12.859 -6.552 -4.197 1.00 92.19 91 GLU A O 1
ATOM 755 N N . ASP A 1 92 ? 11.106 -7.965 -4.140 1.00 91.56 92 ASP A N 1
ATOM 756 C CA . ASP A 1 92 ? 11.640 -8.946 -5.095 1.00 91.56 92 ASP A CA 1
ATOM 757 C C . ASP A 1 92 ? 11.912 -8.337 -6.486 1.00 91.56 92 ASP A C 1
ATOM 759 O O . ASP A 1 92 ? 12.819 -8.769 -7.186 1.00 91.56 92 ASP A O 1
ATOM 763 N N . LEU A 1 93 ? 11.162 -7.305 -6.897 1.00 88.94 93 LEU A N 1
ATOM 764 C CA . LEU A 1 93 ? 11.385 -6.584 -8.164 1.00 88.94 93 LEU A CA 1
ATOM 765 C C . LEU A 1 93 ? 12.640 -5.692 -8.163 1.00 88.94 93 LEU A C 1
ATOM 767 O O . LEU A 1 93 ? 12.971 -5.105 -9.196 1.00 88.94 93 LEU A O 1
ATOM 771 N N . LYS A 1 94 ? 13.286 -5.494 -7.009 1.00 83.44 94 LYS A N 1
ATOM 772 C CA . LYS A 1 94 ? 14.506 -4.678 -6.896 1.00 83.44 94 LYS A CA 1
ATOM 773 C C . LYS A 1 94 ? 15.783 -5.487 -7.103 1.00 83.44 94 LYS A C 1
ATOM 775 O O . LYS A 1 94 ? 16.806 -4.857 -7.385 1.00 83.44 94 LYS A O 1
ATOM 780 N N . ASP A 1 95 ? 15.709 -6.799 -6.908 1.00 69.00 95 ASP A N 1
ATOM 781 C CA . ASP A 1 95 ? 16.818 -7.746 -7.056 1.00 69.00 95 ASP A CA 1
ATOM 782 C C . ASP A 1 95 ? 17.015 -8.146 -8.530 1.00 69.00 95 ASP A C 1
ATOM 784 O O . ASP A 1 95 ? 18.194 -8.275 -8.941 1.00 69.00 95 ASP A O 1
#